Protein AF-A0AAU8W8G1-F1 (afdb_monomer)

Organism: NCBI:txid2014742

Secondary structure (DSSP, 8-state):
-EEEEETTEEEEES-SSPP-EEESSS--EE-HHHH-SSS--SSPBPTTTSPBEEEP-SSS-----

Nearest PDB structures (foldseek):
  5iy7-assembly1_Q  TM=6.086E-01  e=7.642E-01  Homo sapiens
  6o9l-assembly1_Q  TM=7.221E-01  e=1.465E+00  Homo sapiens
  4s3o-assembly1_E  TM=5.604E-01  e=7.642E-01  Homo sapiens
  5j59-assembly2_B  TM=6.259E-01  e=5.045E+00  Trypanosoma brucei brucei TREU927

Solvent-accessible surface area (backbone atoms only — not comparable to full-atom values): 4112 Å² total; per-residue (Å²): 120,42,81,47,72,22,54,66,48,74,48,81,40,86,64,87,78,76,64,46,28,31,26,74,74,65,31,51,70,37,41,65,74,79,64,64,82,67,84,87,63,97,66,52,56,27,93,87,76,64,40,57,47,43,72,51,43,92,92,46,57,85,56,54,112

Structure (mmCIF, N/CA/C/O backbone):
data_AF-A0AAU8W8G1-F1
#
_entry.id   AF-A0AAU8W8G1-F1
#
loop_
_atom_site.group_PDB
_atom_site.id
_atom_site.type_symbol
_atom_site.label_atom_id
_atom_site.label_alt_id
_atom_site.label_comp_id
_atom_site.label_asym_id
_atom_site.label_entity_id
_atom_site.label_seq_id
_atom_site.pdbx_PDB_ins_code
_atom_site.Cartn_x
_atom_site.Cartn_y
_atom_site.Cartn_z
_atom_site.occupancy
_atom_site.B_iso_or_equiv
_atom_site.auth_seq_id
_atom_site.auth_comp_id
_atom_site.auth_asym_id
_atom_site.auth_atom_id
_atom_site.pdbx_PDB_model_num
ATOM 1 N N . MET A 1 1 ? -4.151 7.479 16.214 1.00 83.06 1 MET A N 1
ATOM 2 C CA . MET A 1 1 ? -3.910 6.257 15.411 1.00 83.06 1 MET A CA 1
ATOM 3 C C . MET A 1 1 ? -5.078 6.003 14.467 1.00 83.06 1 MET A C 1
ATOM 5 O O . MET A 1 1 ? -6.210 5.917 14.925 1.00 83.06 1 MET A O 1
ATOM 9 N N . LYS A 1 2 ? -4.802 5.887 13.166 1.00 93.62 2 LYS A N 1
ATOM 10 C CA . LYS A 1 2 ? -5.762 5.600 12.088 1.00 93.62 2 LYS A CA 1
ATOM 11 C C . LYS A 1 2 ? -5.461 4.213 11.516 1.00 93.62 2 LYS A C 1
ATOM 13 O O . LYS A 1 2 ? -4.293 3.857 11.354 1.00 93.62 2 LYS A O 1
ATOM 18 N N . LYS A 1 3 ? -6.504 3.429 11.231 1.00 94.88 3 LYS A N 1
ATOM 19 C CA . LYS A 1 3 ? -6.396 2.128 10.552 1.00 94.88 3 LYS A CA 1
ATOM 20 C C . LYS A 1 3 ? -6.683 2.323 9.067 1.00 94.88 3 LYS A C 1
ATOM 22 O O . LYS A 1 3 ? -7.716 2.888 8.720 1.00 94.88 3 LYS A O 1
ATOM 27 N N . ILE A 1 4 ? -5.789 1.846 8.210 1.00 95.88 4 ILE A N 1
ATOM 28 C CA . ILE A 1 4 ? -5.959 1.851 6.756 1.00 95.88 4 ILE A CA 1
ATOM 29 C C . ILE A 1 4 ? -6.057 0.400 6.305 1.00 95.88 4 ILE A C 1
ATOM 31 O O . ILE A 1 4 ? -5.087 -0.351 6.411 1.00 95.88 4 ILE A O 1
ATOM 35 N N . PHE A 1 5 ? -7.234 0.009 5.828 1.00 96.12 5 PHE A N 1
ATOM 36 C CA . PHE A 1 5 ? -7.476 -1.323 5.283 1.00 96.12 5 PHE A CA 1
ATOM 37 C C . PHE A 1 5 ? -7.052 -1.371 3.816 1.00 96.12 5 PHE A C 1
ATOM 39 O O . PHE A 1 5 ? -7.325 -0.443 3.057 1.00 96.12 5 PHE A O 1
ATOM 46 N N . TYR A 1 6 ? -6.389 -2.450 3.419 1.00 96.00 6 TYR A N 1
ATOM 47 C CA . TYR A 1 6 ? -5.978 -2.722 2.046 1.00 96.00 6 TYR A CA 1
ATOM 48 C C . TYR A 1 6 ? -6.087 -4.227 1.775 1.00 96.00 6 TYR A C 1
ATOM 50 O O . TYR A 1 6 ? -6.166 -5.019 2.710 1.00 96.00 6 TYR A O 1
ATOM 58 N N . LYS A 1 7 ? -6.051 -4.647 0.508 1.00 95.81 7 LYS A N 1
ATOM 59 C CA . LYS A 1 7 ? -6.229 -6.063 0.125 1.00 95.81 7 LYS A CA 1
ATOM 60 C C . LYS A 1 7 ? -5.307 -7.054 0.861 1.00 95.81 7 LYS A C 1
ATOM 62 O O . LYS A 1 7 ? -5.688 -8.196 1.081 1.00 95.81 7 LYS A O 1
ATOM 67 N N . GLY A 1 8 ? -4.107 -6.624 1.252 1.00 92.56 8 GLY A N 1
ATOM 68 C CA . GLY A 1 8 ? -3.129 -7.441 1.980 1.00 92.56 8 GLY A CA 1
ATOM 69 C C . GLY A 1 8 ? -3.207 -7.364 3.512 1.00 92.56 8 GLY A C 1
ATOM 70 O O . GLY A 1 8 ? -2.421 -8.040 4.169 1.00 92.56 8 GLY A O 1
ATOM 71 N N . GLY A 1 9 ? -4.094 -6.548 4.100 1.00 95.00 9 GLY A N 1
ATOM 72 C CA . GLY A 1 9 ? -4.234 -6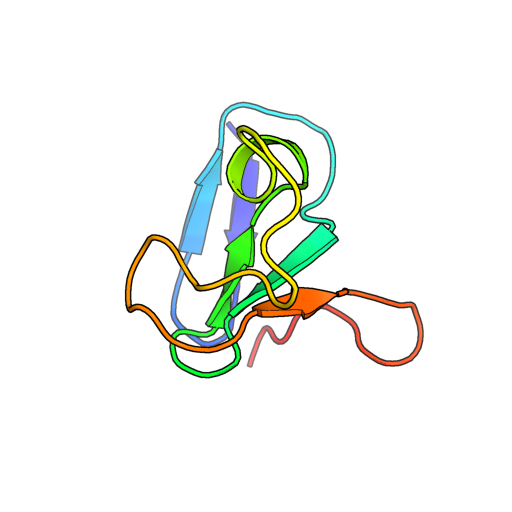.433 5.556 1.00 95.00 9 GLY A CA 1
ATOM 73 C C . GLY A 1 9 ? -4.591 -5.031 6.060 1.00 95.00 9 GLY A C 1
ATOM 74 O O . GLY A 1 9 ? -5.399 -4.311 5.473 1.00 95.00 9 GLY A O 1
ATOM 75 N N . VAL A 1 10 ? -4.000 -4.644 7.196 1.00 95.75 10 VAL A N 1
ATOM 76 C CA . VAL A 1 10 ? -4.235 -3.347 7.850 1.00 95.75 10 VAL A CA 1
ATOM 77 C C . VAL A 1 10 ? -2.919 -2.653 8.199 1.00 95.75 10 VAL A C 1
ATOM 79 O O . VAL A 1 10 ? -2.001 -3.269 8.734 1.00 95.75 10 VAL A O 1
ATOM 82 N N . SER A 1 11 ? -2.828 -1.358 7.897 1.00 94.62 11 SER A N 1
ATOM 83 C CA . SER A 1 11 ? -1.743 -0.482 8.349 1.00 94.62 11 SER A CA 1
ATOM 84 C C . SER A 1 11 ? -2.259 0.396 9.483 1.00 94.62 11 SER A C 1
ATOM 86 O O . SER A 1 11 ? -3.305 1.034 9.353 1.00 94.62 11 SER A O 1
ATOM 88 N N . MET A 1 12 ? -1.528 0.439 10.596 1.00 95.44 12 MET A N 1
ATOM 89 C CA . MET A 1 12 ? -1.799 1.360 11.701 1.00 95.44 12 MET A CA 1
ATOM 90 C C . MET A 1 12 ? -0.811 2.515 11.637 1.00 95.44 12 MET A C 1
ATOM 92 O O . MET A 1 12 ? 0.394 2.292 11.689 1.00 95.44 12 MET A O 1
ATOM 96 N N . VAL A 1 13 ? -1.317 3.740 11.537 1.00 94.50 13 VAL A N 1
ATOM 97 C CA . VAL A 1 13 ? -0.476 4.933 11.381 1.00 94.50 13 VAL A CA 1
ATOM 98 C C . VAL A 1 13 ? -0.857 6.011 12.385 1.00 94.50 13 VAL A C 1
ATOM 100 O O . VAL A 1 13 ? -2.010 6.102 12.819 1.00 94.50 13 VAL A O 1
ATOM 103 N N . ASN A 1 14 ? 0.107 6.847 12.764 1.00 95.12 14 ASN A N 1
ATOM 104 C CA . ASN A 1 14 ? -0.127 8.004 13.626 1.00 95.12 14 ASN A CA 1
ATOM 105 C C . ASN A 1 14 ? -0.087 9.316 12.829 1.00 95.12 14 ASN A C 1
ATOM 107 O O . ASN A 1 14 ? 0.687 10.213 13.135 1.00 95.12 14 ASN A O 1
ATOM 111 N N . ARG A 1 15 ? -0.907 9.393 11.777 1.00 92.88 15 ARG A N 1
ATOM 112 C CA . ARG A 1 15 ? -1.062 10.564 10.903 1.00 92.88 15 ARG A CA 1
ATOM 113 C C . ARG A 1 15 ? -2.497 10.661 10.383 1.00 92.88 15 ARG A C 1
ATOM 115 O O . ARG A 1 15 ? -3.240 9.677 10.462 1.00 92.88 15 ARG A O 1
ATOM 122 N N . GLN A 1 16 ? -2.901 11.851 9.941 1.00 91.88 16 GLN A N 1
ATOM 123 C CA . GLN A 1 16 ? -4.283 12.132 9.524 1.00 91.88 16 GLN A CA 1
ATOM 124 C C . GLN A 1 16 ? -4.474 12.114 8.006 1.00 91.88 16 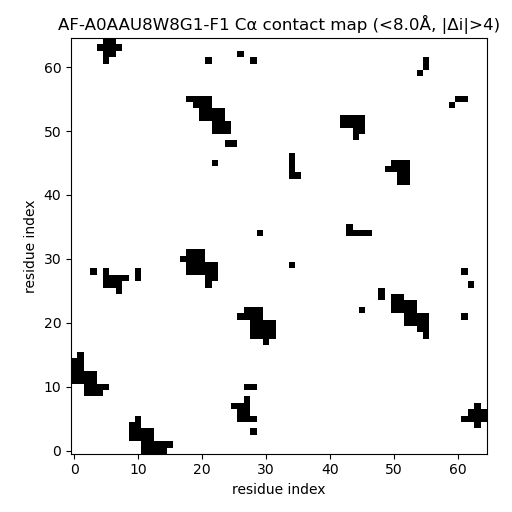GLN A C 1
ATOM 126 O O . GLN A 1 16 ? -5.555 11.744 7.543 1.00 91.88 16 GL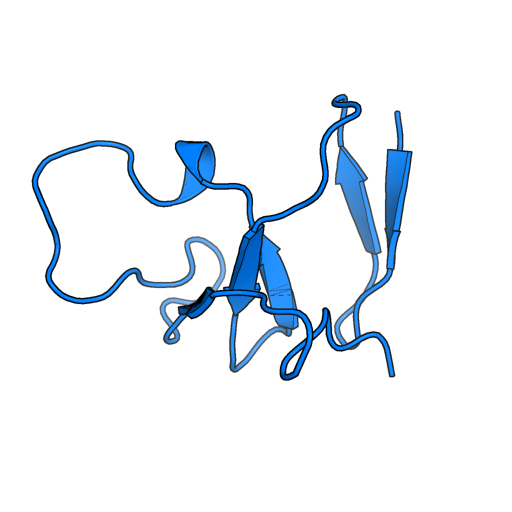N A O 1
ATOM 131 N N . ASP A 1 17 ? -3.433 12.460 7.251 1.00 94.00 17 ASP A N 1
ATOM 132 C CA . ASP A 1 17 ? -3.431 12.430 5.794 1.00 94.00 17 ASP A CA 1
ATOM 133 C C . ASP A 1 17 ? -3.595 11.003 5.242 1.00 94.00 17 ASP A C 1
ATOM 135 O O . ASP A 1 17 ? -3.576 9.999 5.971 1.00 94.00 17 ASP A O 1
ATOM 139 N N . ASP A 1 18 ? -3.843 10.924 3.939 1.00 93.62 18 ASP A N 1
ATOM 140 C CA . ASP A 1 18 ? -4.070 9.673 3.226 1.00 93.62 18 ASP A CA 1
ATOM 141 C C . ASP A 1 18 ? -2.801 9.210 2.501 1.00 93.62 18 ASP A C 1
ATOM 143 O O . ASP A 1 18 ? -2.006 10.036 2.045 1.00 93.62 18 ASP A O 1
ATOM 147 N N . PRO A 1 19 ? -2.598 7.887 2.363 1.00 95.06 19 PRO A N 1
ATOM 148 C CA . PRO A 1 19 ? -1.507 7.370 1.557 1.00 95.06 19 PRO A CA 1
ATOM 149 C C . PRO A 1 19 ? -1.691 7.817 0.107 1.00 95.06 19 PRO A C 1
ATOM 151 O O . PRO A 1 19 ? -2.806 7.877 -0.411 1.00 95.06 19 PRO A O 1
ATOM 154 N N . THR A 1 20 ? -0.585 8.093 -0.569 1.00 95.69 20 THR A N 1
ATOM 155 C CA . THR A 1 20 ? -0.577 8.542 -1.969 1.00 95.69 20 THR A CA 1
ATOM 156 C C . THR A 1 20 ? -0.071 7.464 -2.921 1.00 95.69 20 THR A C 1
ATOM 158 O O . THR A 1 20 ? -0.129 7.628 -4.141 1.00 95.69 20 THR A O 1
ATOM 161 N N . TYR A 1 21 ? 0.375 6.334 -2.374 1.00 95.56 21 TYR A N 1
ATOM 162 C CA . TYR A 1 21 ? 0.991 5.240 -3.105 1.00 95.56 21 TYR A CA 1
ATOM 163 C C . TYR A 1 21 ? 0.513 3.877 -2.593 1.00 95.56 21 TYR A C 1
ATOM 165 O O . TYR A 1 21 ? 0.137 3.725 -1.431 1.00 95.56 21 TYR A O 1
ATOM 173 N N . GLN A 1 22 ? 0.549 2.861 -3.455 1.00 96.19 22 GLN A N 1
ATOM 174 C CA . GLN A 1 22 ? 0.264 1.475 -3.080 1.00 96.19 22 GLN A CA 1
ATOM 175 C C . GLN A 1 22 ? 1.211 0.510 -3.796 1.00 96.19 22 GLN A C 1
ATOM 177 O O . GLN A 1 22 ? 1.464 0.642 -4.993 1.00 96.19 22 GLN A O 1
ATOM 182 N N . CYS A 1 23 ? 1.726 -0.487 -3.078 1.00 95.62 23 CYS A N 1
ATOM 183 C CA . CYS A 1 23 ? 2.480 -1.575 -3.696 1.00 95.62 23 CYS A CA 1
ATOM 184 C C . CYS A 1 23 ? 1.584 -2.415 -4.620 1.00 95.62 23 CYS A C 1
ATOM 186 O O . CYS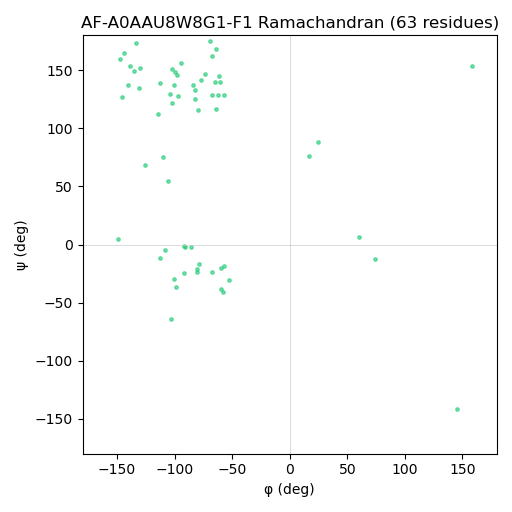 A 1 23 ? 0.449 -2.730 -4.274 1.00 95.62 23 CYS A O 1
ATOM 188 N N . THR A 1 24 ? 2.106 -2.825 -5.773 1.00 95.19 24 THR A 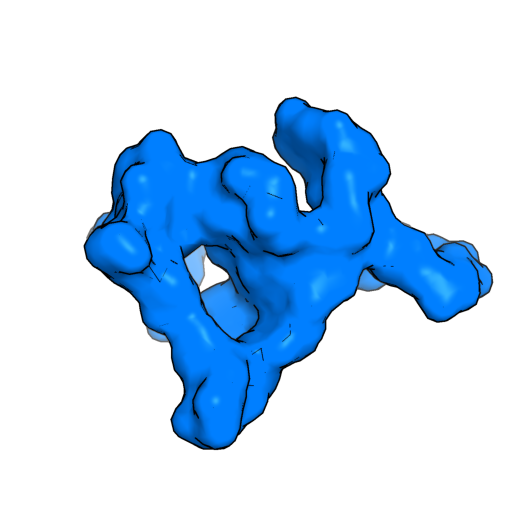N 1
ATOM 189 C CA . THR A 1 24 ? 1.376 -3.673 -6.734 1.00 95.19 24 THR A CA 1
ATOM 190 C C . THR A 1 24 ? 1.339 -5.158 -6.354 1.00 95.19 24 THR A C 1
ATOM 192 O O . THR A 1 24 ? 0.491 -5.882 -6.866 1.00 95.19 24 THR A O 1
ATOM 195 N N . SER A 1 25 ? 2.215 -5.600 -5.443 1.00 95.56 25 SER A N 1
ATOM 196 C CA . SER A 1 25 ? 2.324 -7.001 -5.009 1.00 95.56 25 SER A CA 1
ATOM 197 C C . SER A 1 25 ? 1.688 -7.239 -3.636 1.00 95.56 25 SER A C 1
ATOM 199 O O . SER A 1 25 ? 0.675 -7.922 -3.532 1.00 95.56 25 SER A O 1
ATOM 201 N N . CYS A 1 26 ? 2.212 -6.620 -2.570 1.00 95.62 26 CYS A N 1
ATOM 202 C CA .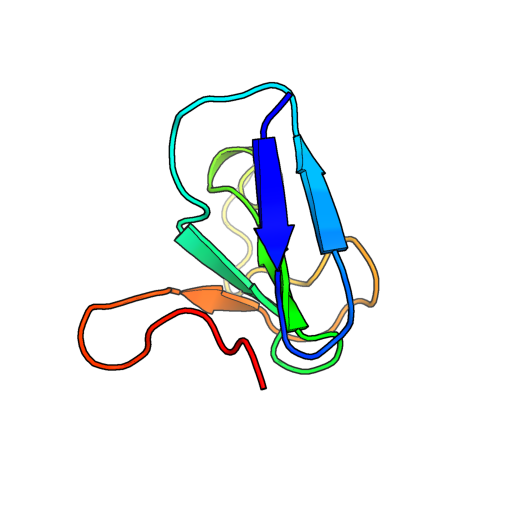 CYS A 1 26 ? 1.674 -6.808 -1.216 1.00 95.62 26 CYS A CA 1
ATOM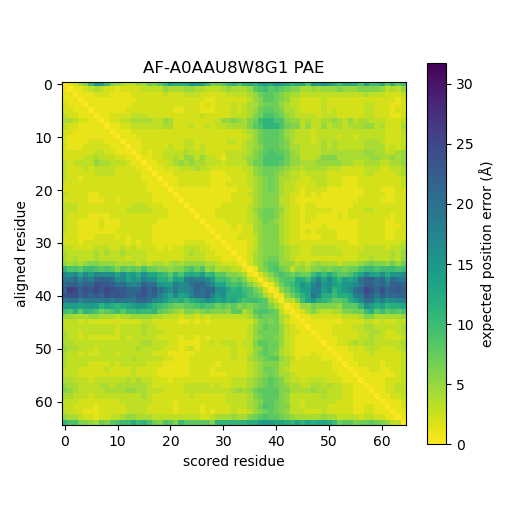 203 C C . CYS A 1 26 ? 0.498 -5.877 -0.876 1.00 95.62 26 CYS A C 1
ATOM 205 O O . CYS A 1 26 ? -0.032 -5.932 0.232 1.00 95.62 26 CYS A O 1
ATOM 207 N N . TYR A 1 27 ? 0.111 -4.986 -1.796 1.00 96.88 27 TYR A N 1
ATOM 208 C CA . TYR A 1 27 ? -0.977 -4.011 -1.637 1.00 96.88 27 TYR A CA 1
ATOM 209 C C . TYR A 1 27 ? -0.816 -3.013 -0.485 1.00 96.88 27 TYR A C 1
ATOM 211 O O . TYR A 1 27 ? -1.727 -2.220 -0.241 1.00 96.88 27 TYR A O 1
ATOM 219 N N . LYS A 1 28 ? 0.327 -3.004 0.208 1.00 96.62 28 LYS A N 1
ATOM 220 C CA . LYS A 1 28 ? 0.561 -2.086 1.320 1.00 96.62 28 LYS A CA 1
ATOM 221 C C . LYS A 1 28 ? 0.514 -0.626 0.835 1.00 96.62 28 LYS A C 1
ATOM 223 O O . LYS A 1 28 ? 1.182 -0.312 -0.159 1.00 96.62 28 LYS A O 1
ATOM 228 N N . PRO A 1 29 ? -0.279 0.243 1.488 1.00 96.75 29 PRO A N 1
ATOM 229 C CA . PRO A 1 29 ? -0.284 1.674 1.222 1.00 96.75 29 PRO A CA 1
ATOM 230 C C . PRO A 1 29 ? 0.976 2.338 1.776 1.00 96.75 29 PRO A C 1
ATOM 232 O O . PRO A 1 29 ? 1.466 1.933 2.831 1.00 96.75 29 PRO A O 1
ATOM 235 N N . TRP A 1 30 ? 1.440 3.374 1.083 1.00 95.50 30 TRP A N 1
ATOM 236 C CA . TRP A 1 30 ? 2.612 4.167 1.443 1.00 95.50 30 TRP A CA 1
ATOM 237 C C . TRP A 1 30 ? 2.340 5.661 1.288 1.00 95.50 30 TRP A C 1
ATOM 239 O O . TRP A 1 30 ? 1.562 6.088 0.424 1.00 95.50 30 TRP A O 1
ATOM 249 N N . PHE A 1 31 ? 3.007 6.453 2.116 1.00 94.12 31 PHE A N 1
ATOM 250 C CA . PHE A 1 31 ? 2.978 7.908 2.063 1.00 94.12 31 PHE A CA 1
ATOM 251 C C . PHE A 1 31 ? 4.153 8.445 1.246 1.00 94.12 31 PHE A C 1
ATOM 253 O O . PHE A 1 31 ? 5.175 7.783 1.080 1.00 94.12 31 PHE A O 1
ATOM 260 N N . GLN A 1 32 ? 4.007 9.650 0.698 1.00 90.00 32 GLN A N 1
ATOM 261 C CA . GLN A 1 32 ? 5.014 10.227 -0.196 1.00 90.00 32 GLN A CA 1
ATOM 262 C C . GLN A 1 32 ? 6.395 10.337 0.472 1.00 90.00 32 GLN A C 1
ATOM 264 O O . GLN A 1 32 ? 7.406 10.018 -0.147 1.00 90.00 32 GLN A O 1
ATOM 269 N N . ASP A 1 33 ? 6.427 10.736 1.740 1.00 89.50 33 ASP A N 1
ATOM 270 C CA . ASP A 1 33 ? 7.630 10.862 2.564 1.00 89.50 33 ASP A CA 1
ATOM 271 C C . ASP A 1 33 ? 8.299 9.518 2.893 1.00 89.50 33 ASP A C 1
ATOM 273 O O . ASP A 1 33 ? 9.505 9.475 3.115 1.00 89.50 33 ASP A O 1
ATOM 277 N N . GLU A 1 34 ? 7.556 8.410 2.862 1.00 88.44 34 GLU A N 1
ATOM 278 C CA . GLU A 1 34 ? 8.111 7.064 3.072 1.00 88.44 34 GLU A CA 1
ATOM 279 C C . GLU A 1 34 ? 8.771 6.497 1.810 1.00 88.44 34 GLU A C 1
ATOM 281 O O . GLU A 1 34 ? 9.578 5.572 1.886 1.00 88.44 34 GLU A O 1
ATOM 286 N N . ILE A 1 35 ? 8.401 7.026 0.641 1.00 85.12 35 ILE A N 1
ATOM 287 C CA . ILE A 1 35 ? 8.854 6.531 -0.660 1.00 85.12 35 ILE A CA 1
ATOM 288 C C . ILE A 1 35 ? 10.000 7.366 -1.226 1.00 85.12 35 ILE A C 1
ATOM 290 O O . ILE A 1 35 ? 10.911 6.824 -1.849 1.00 85.12 35 ILE A O 1
ATOM 294 N N . PHE A 1 36 ? 9.973 8.679 -1.015 1.00 76.00 36 PHE A N 1
ATOM 295 C CA . PHE A 1 36 ? 10.958 9.603 -1.567 1.00 76.00 36 PHE A CA 1
ATOM 296 C C . PHE A 1 36 ? 11.850 10.146 -0.452 1.00 76.00 36 PHE A C 1
ATOM 298 O O . PHE A 1 36 ? 11.707 11.288 -0.028 1.00 76.00 36 PHE A O 1
ATOM 305 N N . THR A 1 37 ? 12.781 9.316 0.022 1.00 64.94 37 THR A N 1
ATOM 306 C CA . THR A 1 37 ? 13.731 9.678 1.090 1.00 64.94 37 THR A CA 1
ATOM 307 C C . THR A 1 37 ? 15.064 10.253 0.577 1.00 64.94 37 THR A C 1
ATOM 309 O O . THR A 1 37 ? 15.899 10.656 1.381 1.00 64.94 37 THR A O 1
ATOM 312 N N . GLY A 1 38 ? 15.273 10.364 -0.742 1.00 56.00 38 GLY A N 1
ATOM 313 C CA . GLY A 1 38 ? 16.471 10.978 -1.336 1.00 56.00 38 GLY A CA 1
ATOM 314 C C . GLY A 1 38 ? 16.743 10.530 -2.778 1.00 56.00 38 GLY A C 1
ATOM 315 O O . GLY A 1 38 ? 16.294 9.462 -3.178 1.00 56.00 38 GLY A O 1
ATOM 316 N N . LEU A 1 39 ? 17.428 11.395 -3.548 1.00 55.28 39 LEU A N 1
ATOM 317 C CA . LEU A 1 39 ? 17.869 11.272 -4.956 1.00 55.28 39 LEU A CA 1
ATOM 318 C C . LEU A 1 39 ? 17.059 10.305 -5.847 1.00 55.28 39 LEU A C 1
ATOM 320 O O . LEU A 1 39 ? 17.418 9.148 -6.022 1.00 55.28 39 LEU A O 1
ATOM 324 N N . VAL A 1 40 ? 15.994 10.853 -6.447 1.00 53.75 40 VAL A N 1
ATOM 325 C CA . VAL A 1 40 ? 15.347 10.474 -7.724 1.00 53.75 40 VAL A CA 1
ATOM 326 C C . VAL A 1 40 ? 15.709 9.075 -8.250 1.00 53.75 40 VAL A C 1
ATOM 328 O O . VAL A 1 40 ? 16.452 8.924 -9.218 1.00 53.75 40 VAL A O 1
ATOM 331 N N . ILE A 1 41 ? 15.137 8.033 -7.648 1.00 57.34 41 ILE A N 1
ATOM 332 C CA . ILE A 1 41 ? 15.118 6.702 -8.259 1.00 57.34 41 ILE A CA 1
ATOM 333 C C . ILE A 1 41 ? 13.955 6.684 -9.257 1.00 57.34 41 ILE A C 1
ATOM 335 O O . ILE A 1 41 ? 12.817 6.992 -8.903 1.00 57.34 41 ILE A O 1
ATOM 339 N N . MET A 1 42 ? 14.252 6.347 -10.516 1.00 64.56 42 MET A N 1
ATOM 340 C CA . MET A 1 42 ? 13.340 6.450 -11.666 1.00 64.56 42 MET A CA 1
ATOM 341 C C . MET A 1 42 ? 12.016 5.679 -11.503 1.00 64.56 42 MET A C 1
ATOM 343 O O . MET A 1 42 ? 11.053 5.998 -12.197 1.00 64.56 42 MET A O 1
ATOM 347 N N . GLN A 1 43 ? 11.932 4.710 -10.580 1.00 69.62 43 GLN A N 1
ATOM 348 C CA . GLN A 1 43 ? 10.679 4.091 -10.136 1.00 69.62 43 GLN A CA 1
ATOM 349 C C . GLN A 1 43 ? 10.755 3.723 -8.644 1.00 69.62 43 GLN A C 1
ATOM 351 O O . GLN A 1 43 ? 11.677 3.008 -8.246 1.00 69.62 43 GLN A O 1
ATOM 356 N N . PRO A 1 44 ? 9.797 4.162 -7.809 1.00 77.75 44 PRO A N 1
ATOM 357 C CA . PRO A 1 44 ? 9.782 3.812 -6.396 1.00 77.75 44 PRO A CA 1
ATOM 358 C C . PRO A 1 44 ? 9.501 2.317 -6.175 1.00 77.75 44 PRO A C 1
ATOM 360 O O . PRO A 1 44 ? 8.514 1.769 -6.677 1.00 77.75 44 PRO A O 1
ATOM 363 N N . GLN A 1 45 ? 10.357 1.667 -5.385 1.00 88.81 45 GLN A N 1
ATOM 364 C CA . GLN A 1 45 ? 10.203 0.273 -4.960 1.00 88.81 45 GLN A CA 1
ATOM 365 C C . GLN A 1 45 ? 9.582 0.182 -3.566 1.00 88.81 45 GLN A C 1
ATOM 367 O O . GLN A 1 45 ? 9.834 1.018 -2.704 1.00 88.81 45 GLN A O 1
ATOM 372 N N . CYS A 1 46 ? 8.772 -0.852 -3.340 1.00 91.81 46 CYS A N 1
ATOM 373 C CA . CYS A 1 46 ? 8.095 -1.111 -2.076 1.00 91.81 46 CYS A CA 1
ATOM 374 C C . CYS A 1 46 ? 9.107 -1.401 -0.965 1.00 91.81 46 CYS A C 1
ATOM 376 O O . CYS A 1 46 ? 9.728 -2.464 -1.011 1.00 91.81 46 CYS A O 1
ATOM 378 N N . PRO A 1 47 ? 9.194 -0.570 0.092 1.00 89.56 47 PRO A N 1
ATOM 379 C CA . PRO A 1 47 ? 10.116 -0.818 1.202 1.00 89.56 47 PRO A CA 1
ATOM 380 C C . PRO A 1 47 ? 9.876 -2.153 1.922 1.00 89.56 47 PRO A C 1
ATOM 382 O O . PRO A 1 47 ? 10.755 -2.661 2.604 1.00 89.56 47 PRO A O 1
ATOM 385 N N . SER A 1 48 ? 8.682 -2.740 1.779 1.00 92.06 48 SER A N 1
ATOM 386 C CA . SER A 1 48 ? 8.326 -4.004 2.430 1.00 92.06 48 SER A CA 1
ATOM 387 C C . SER A 1 48 ? 8.613 -5.257 1.598 1.00 92.06 48 SER A C 1
ATOM 389 O O . SER A 1 48 ? 8.698 -6.328 2.187 1.00 92.06 48 SER A O 1
ATOM 391 N N . CYS A 1 49 ? 8.668 -5.180 0.264 1.00 93.50 49 CYS A N 1
ATOM 392 C CA . CYS A 1 49 ? 8.819 -6.383 -0.580 1.00 93.50 49 CYS A CA 1
ATOM 393 C C . CYS A 1 49 ? 9.574 -6.167 -1.903 1.00 93.50 49 CYS A C 1
ATOM 395 O O . CYS A 1 49 ? 9.622 -7.076 -2.724 1.00 93.50 49 CYS A O 1
ATOM 397 N N . GLY A 1 50 ? 10.112 -4.973 -2.159 1.00 91.44 50 GLY A N 1
ATOM 398 C CA . GLY A 1 50 ? 10.881 -4.641 -3.366 1.00 91.44 50 GLY A CA 1
ATOM 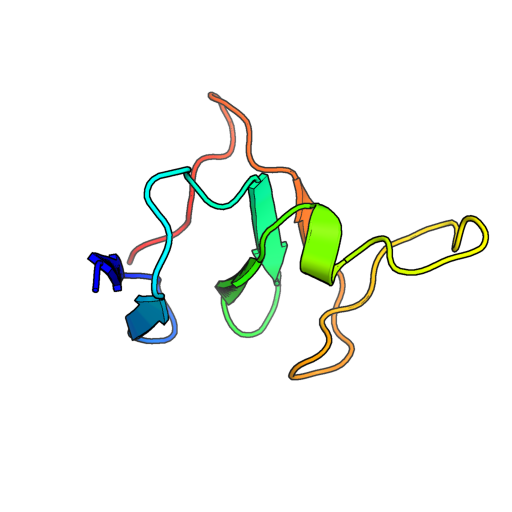399 C C . GLY A 1 50 ? 10.068 -4.475 -4.657 1.00 91.44 50 GLY A C 1
ATOM 400 O O . GLY A 1 50 ? 10.585 -3.951 -5.638 1.00 91.44 50 GLY A O 1
ATOM 401 N N . ALA A 1 51 ? 8.792 -4.869 -4.678 1.00 93.44 51 ALA A N 1
ATOM 402 C CA . ALA A 1 51 ? 7.941 -4.740 -5.861 1.00 93.44 51 ALA A CA 1
ATOM 403 C C . ALA A 1 51 ? 7.628 -3.277 -6.224 1.00 93.44 51 ALA A C 1
ATOM 405 O O . ALA A 1 51 ? 7.712 -2.378 -5.389 1.00 93.44 51 ALA A O 1
ATOM 406 N N . VAL A 1 52 ? 7.185 -3.046 -7.461 1.00 93.00 52 VAL A N 1
ATOM 407 C CA . VAL A 1 52 ? 6.820 -1.712 -7.962 1.00 93.00 52 VAL A CA 1
ATOM 408 C C . VAL A 1 52 ? 5.678 -1.103 -7.145 1.00 93.00 52 VAL A C 1
ATOM 410 O O . VAL A 1 52 ? 4.703 -1.779 -6.786 1.00 93.00 52 VAL A O 1
ATOM 413 N N . ILE A 1 53 ? 5.784 0.197 -6.882 1.00 93.12 53 ILE A N 1
ATOM 414 C CA . ILE A 1 53 ? 4.729 1.007 -6.282 1.00 93.12 53 ILE A CA 1
ATOM 415 C C . ILE A 1 53 ? 4.012 1.808 -7.372 1.00 93.12 53 ILE A C 1
ATOM 417 O O . ILE A 1 53 ? 4.645 2.431 -8.220 1.00 93.12 53 ILE A O 1
ATOM 421 N N . ARG A 1 54 ? 2.679 1.860 -7.299 1.00 93.06 54 ARG A N 1
ATOM 422 C CA . ARG A 1 54 ? 1.850 2.754 -8.118 1.00 93.06 54 ARG A CA 1
ATOM 423 C C . ARG A 1 54 ? 1.371 3.961 -7.315 1.00 93.06 54 ARG A C 1
ATOM 425 O O . ARG A 1 54 ? 1.158 3.865 -6.105 1.00 93.06 54 ARG A O 1
ATOM 432 N N . LYS A 1 55 ? 1.151 5.082 -8.000 1.00 94.50 55 LYS A N 1
ATOM 433 C CA . LYS A 1 55 ? 0.499 6.265 -7.427 1.00 94.50 55 LYS A CA 1
ATOM 434 C C . LYS A 1 55 ? -1.013 6.041 -7.346 1.00 94.50 55 LYS A C 1
ATOM 436 O O . LYS A 1 55 ? -1.599 5.446 -8.249 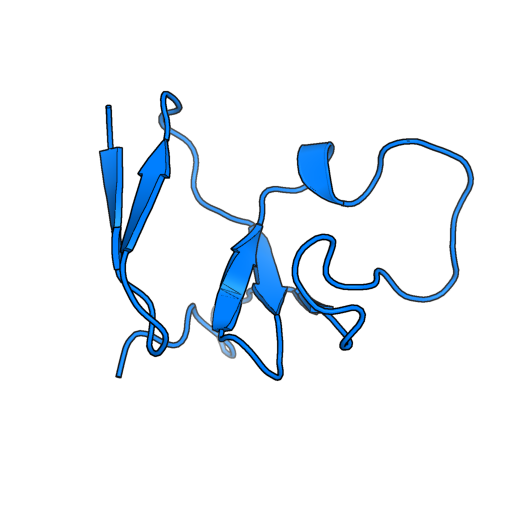1.00 94.50 55 LYS A O 1
ATOM 441 N N . LEU A 1 56 ? -1.632 6.511 -6.270 1.00 95.69 56 LEU A N 1
ATOM 442 C CA . LEU A 1 56 ? -3.082 6.520 -6.121 1.00 95.69 56 LEU A CA 1
ATOM 443 C C . LEU A 1 56 ? -3.667 7.740 -6.836 1.00 95.69 56 LEU A C 1
ATOM 445 O O . LEU A 1 56 ? -3.184 8.863 -6.683 1.00 95.69 56 LEU A O 1
ATOM 449 N N . THR A 1 57 ? -4.711 7.509 -7.623 1.00 95.12 57 THR A N 1
ATOM 450 C CA . THR A 1 57 ? -5.483 8.549 -8.316 1.00 95.12 57 THR A CA 1
ATOM 451 C C . THR A 1 57 ? -6.972 8.282 -8.121 1.00 95.12 57 THR A C 1
ATOM 453 O O . THR A 1 57 ? -7.351 7.249 -7.570 1.00 95.12 57 THR A O 1
ATOM 456 N N . LYS A 1 58 ? -7.833 9.200 -8.576 1.00 93.38 58 LYS A N 1
ATOM 457 C CA . LYS A 1 58 ? -9.289 8.990 -8.538 1.00 93.38 58 LYS A CA 1
ATOM 458 C C . LYS A 1 58 ? -9.706 7.746 -9.334 1.00 93.38 58 LYS A C 1
ATOM 460 O O . LYS A 1 58 ? -10.553 6.995 -8.868 1.00 93.38 58 LYS A O 1
ATOM 465 N N . ASP A 1 59 ? -9.061 7.506 -10.475 1.00 96.31 59 ASP A N 1
ATOM 466 C CA . ASP A 1 59 ? -9.338 6.360 -11.354 1.00 96.31 59 ASP A CA 1
ATOM 467 C C . ASP A 1 59 ? -8.672 5.064 -10.877 1.00 96.31 59 ASP A C 1
ATOM 469 O O . ASP A 1 59 ? -9.113 3.966 -11.205 1.00 96.31 59 ASP A O 1
ATOM 473 N N . GLN A 1 60 ? -7.599 5.181 -10.093 1.00 93.94 60 GLN A N 1
ATOM 474 C CA . GLN A 1 60 ? -6.870 4.050 -9.526 1.00 93.94 60 GLN A CA 1
ATOM 475 C C . GLN A 1 60 ? -6.770 4.202 -8.001 1.00 93.94 60 GLN A C 1
ATOM 477 O O . GLN A 1 60 ? -5.674 4.437 -7.468 1.00 93.94 60 GLN A O 1
ATOM 482 N N . PRO A 1 61 ? -7.900 4.082 -7.279 1.00 95.81 61 PRO A N 1
ATOM 483 C CA . PRO A 1 61 ? -7.947 4.271 -5.834 1.00 95.81 61 PRO A CA 1
ATOM 484 C C . PRO A 1 61 ? -7.224 3.140 -5.098 1.00 95.81 61 PRO A C 1
ATOM 486 O O . PRO A 1 61 ? -6.757 2.172 -5.701 1.00 95.81 61 PRO A O 1
ATOM 489 N N . LEU A 1 62 ? -7.114 3.256 -3.775 1.00 95.88 62 LEU A N 1
ATOM 490 C CA . LEU A 1 62 ? -6.546 2.211 -2.926 1.00 95.88 62 LEU A CA 1
ATOM 491 C C . LEU A 1 62 ? -7.304 0.883 -3.107 1.00 95.88 62 LEU A C 1
ATOM 493 O O . LEU A 1 62 ? -8.524 0.837 -2.965 1.00 95.88 62 LEU A O 1
ATOM 497 N N . ILE A 1 63 ? -6.581 -0.208 -3.374 1.00 96.00 63 ILE A N 1
ATOM 498 C CA . ILE A 1 63 ? -7.176 -1.548 -3.476 1.00 96.00 63 ILE A CA 1
ATOM 499 C C . ILE A 1 63 ? -7.398 -2.091 -2.062 1.00 96.00 63 ILE A C 1
ATOM 501 O O . ILE A 1 63 ? -6.433 -2.311 -1.322 1.00 96.00 63 ILE A O 1
ATOM 505 N N . THR A 1 64 ? -8.663 -2.310 -1.702 1.00 93.62 64 THR A N 1
ATOM 506 C CA . THR A 1 64 ? -9.092 -2.721 -0.354 1.00 93.62 64 THR A CA 1
ATOM 507 C C . THR A 1 64 ? -9.675 -4.131 -0.265 1.00 93.62 64 THR A C 1
ATOM 509 O O . THR A 1 64 ? -9.820 -4.633 0.846 1.00 93.62 64 THR A O 1
ATOM 512 N N . LYS A 1 65 ? -9.976 -4.776 -1.397 1.00 82.81 65 LYS A N 1
ATOM 513 C CA . LYS A 1 65 ? -10.516 -6.140 -1.503 1.00 82.81 65 LYS A CA 1
ATOM 514 C C . LYS A 1 65 ? -9.810 -6.895 -2.625 1.00 82.81 65 LYS A C 1
ATOM 516 O O . LYS A 1 65 ? -9.410 -6.226 -3.606 1.00 82.81 65 LYS A O 1
#

Radius of gyration: 11.38 Å; Cα contacts (8 Å, |Δi|>4): 108; chains: 1; bounding box: 28×20×27 Å

Foldseek 3Di:
DDWDAAPQGIDDDDDDDDFFKAFPPNLDGHHPCRFPVDDDDVFTADPVPRGGMDTADPVRHRHRD

Mean predicted aligned error: 4.25 Å

pLDDT: mean 89.48, std 11.11, range [53.75, 96.88]

Sequence (65 aa):
MKKIFYKGGVSMVNRQDDPTYQCTSCYKPWFQDEIFTGLVIMQPQCPSCGAVIRKLTKDQPLITK